Protein AF-A0A6A3G9U2-F1 (afdb_monomer_lite)

Foldseek 3Di:
DPDDFFFKWKWDFDDDPPPQKDFDIDIFTQDPNDTDGDIDGNVPDDDDDDDPVNGTDIDTQPPPHDDDDDPPPDPPPDD

pLDDT: mean 86.26, std 11.72, range [50.0, 96.62]

Radius of gyration: 15.45 Å; chains: 1; bounding box: 31×41×38 Å

Structure (mmCIF, N/CA/C/O backbone):
data_AF-A0A6A3G9U2-F1
#
_entry.id   AF-A0A6A3G9U2-F1
#
loop_
_atom_site.group_PDB
_atom_site.id
_atom_site.type_symbol
_atom_site.label_atom_id
_atom_site.label_alt_id
_atom_site.label_comp_id
_atom_site.label_asym_id
_atom_site.label_entity_id
_atom_site.label_seq_id
_atom_site.pdbx_PDB_ins_code
_atom_site.Cartn_x
_atom_site.Cartn_y
_atom_site.Cartn_z
_atom_site.occupancy
_atom_site.B_iso_or_equiv
_atom_site.auth_seq_id
_atom_site.auth_comp_id
_atom_site.auth_asym_id
_atom_site.auth_atom_id
_atom_site.pdbx_PDB_model_num
ATOM 1 N N . VAL A 1 1 ? -6.741 -7.744 1.116 1.00 84.62 1 VAL A N 1
ATOM 2 C CA . VAL A 1 1 ? -6.037 -7.541 2.410 1.00 84.62 1 VAL A CA 1
ATOM 3 C C . VAL A 1 1 ? -6.821 -8.286 3.473 1.00 84.62 1 VAL A C 1
ATOM 5 O O . VAL A 1 1 ? -7.816 -8.889 3.104 1.00 84.62 1 VAL A O 1
ATOM 8 N N . ASP A 1 2 ? -6.354 -8.347 4.715 1.00 89.88 2 ASP A N 1
ATOM 9 C CA . ASP A 1 2 ? -7.128 -8.961 5.801 1.00 89.88 2 ASP A CA 1
ATOM 10 C C . ASP A 1 2 ? -7.759 -7.838 6.633 1.00 89.88 2 ASP A C 1
ATOM 12 O O . ASP A 1 2 ? -7.162 -7.352 7.589 1.00 89.88 2 ASP A O 1
ATOM 16 N N . ALA A 1 3 ? -8.867 -7.299 6.123 1.00 91.94 3 ALA A N 1
ATOM 17 C CA . ALA A 1 3 ? -9.644 -6.207 6.706 1.00 91.94 3 ALA A CA 1
ATOM 18 C C . ALA A 1 3 ? -11.052 -6.208 6.092 1.00 91.94 3 ALA A C 1
ATOM 20 O O . ALA A 1 3 ? -11.247 -6.761 5.006 1.00 91.94 3 ALA A O 1
ATOM 21 N N . GLU A 1 4 ? -12.012 -5.599 6.785 1.00 93.88 4 GLU A N 1
ATOM 22 C CA . GLU A 1 4 ? -13.395 -5.494 6.319 1.00 93.88 4 GLU A CA 1
ATOM 23 C C . GLU A 1 4 ? -13.515 -4.552 5.110 1.00 93.88 4 GLU A C 1
ATOM 25 O O . GLU A 1 4 ? -12.731 -3.615 4.932 1.00 93.88 4 GLU A O 1
ATOM 30 N N . ASP A 1 5 ? -14.516 -4.797 4.265 1.00 96.06 5 ASP A N 1
ATOM 31 C CA . ASP A 1 5 ? -14.858 -3.878 3.181 1.00 96.06 5 ASP A CA 1
ATOM 32 C C . ASP A 1 5 ? -15.267 -2.515 3.753 1.00 96.06 5 ASP A C 1
ATOM 34 O O . ASP A 1 5 ? -16.025 -2.423 4.716 1.00 96.06 5 ASP A O 1
ATOM 38 N N . GLY A 1 6 ? -14.768 -1.440 3.142 1.00 94.38 6 GLY A N 1
ATOM 39 C CA . GLY A 1 6 ? -14.935 -0.079 3.651 1.00 94.38 6 GLY A CA 1
ATOM 40 C C . GLY A 1 6 ? -13.822 0.388 4.593 1.00 94.38 6 GLY A C 1
ATOM 41 O O . GLY A 1 6 ? -13.709 1.595 4.820 1.00 94.38 6 GLY A O 1
ATOM 42 N N . THR A 1 7 ? -12.946 -0.502 5.077 1.00 93.62 7 THR A N 1
ATOM 43 C CA . THR A 1 7 ? -11.762 -0.079 5.835 1.00 93.62 7 THR A CA 1
ATOM 44 C C . THR A 1 7 ? -10.842 0.774 4.958 1.00 93.62 7 THR A C 1
ATOM 46 O O . THR A 1 7 ? -10.456 0.374 3.858 1.00 93.62 7 THR A O 1
ATOM 49 N N . THR A 1 8 ? -10.444 1.945 5.457 1.00 93.44 8 THR A N 1
ATOM 50 C CA . THR A 1 8 ? -9.453 2.804 4.797 1.00 93.44 8 THR A CA 1
ATOM 51 C C . THR A 1 8 ? -8.070 2.546 5.372 1.00 93.44 8 THR A C 1
ATOM 53 O O . THR A 1 8 ? -7.887 2.431 6.583 1.00 93.44 8 THR A O 1
ATOM 56 N N . GLY A 1 9 ? -7.069 2.480 4.502 1.00 93.00 9 GLY A N 1
ATOM 57 C CA . GLY A 1 9 ? -5.697 2.281 4.933 1.00 93.00 9 GLY A CA 1
ATOM 58 C C . GLY A 1 9 ? -4.680 2.937 4.024 1.00 93.00 9 GLY A C 1
ATOM 59 O O . GLY A 1 9 ? -4.984 3.396 2.921 1.00 93.00 9 GLY A O 1
ATOM 60 N N . VAL A 1 10 ? -3.444 2.962 4.510 1.00 93.31 10 VAL A N 1
ATOM 61 C CA . VAL A 1 10 ? -2.293 3.480 3.778 1.00 93.31 10 VAL A CA 1
ATOM 62 C C . VAL A 1 10 ? -1.472 2.309 3.262 1.00 93.31 10 VAL A C 1
ATOM 64 O O . VAL A 1 10 ? -1.055 1.432 4.020 1.00 93.31 10 VAL A O 1
ATOM 67 N N . PHE A 1 11 ? -1.200 2.304 1.965 1.00 94.38 11 PHE A N 1
ATOM 68 C CA . PHE A 1 11 ? -0.171 1.465 1.382 1.00 94.38 11 PHE A CA 1
ATOM 69 C C . PHE A 1 11 ? 1.195 2.143 1.518 1.00 94.38 11 PHE A C 1
ATOM 71 O O . PHE A 1 11 ? 1.380 3.272 1.065 1.00 94.38 11 PHE A O 1
ATOM 78 N N . LEU A 1 12 ? 2.167 1.436 2.093 1.00 94.50 12 LEU A N 1
ATOM 79 C CA . LEU A 1 12 ? 3.561 1.855 2.190 1.00 94.50 12 LEU A CA 1
ATOM 80 C C . LEU A 1 12 ? 4.440 0.950 1.314 1.00 94.50 12 LEU A C 1
ATOM 82 O O . LEU A 1 12 ? 4.506 -0.260 1.566 1.00 94.50 12 LEU A O 1
ATOM 86 N N . PRO A 1 13 ? 5.134 1.499 0.301 1.00 95.50 13 PRO A N 1
ATOM 87 C CA . PRO A 1 13 ? 5.989 0.710 -0.570 1.00 95.50 13 PRO A CA 1
ATOM 88 C C . PRO A 1 13 ? 7.231 0.205 0.166 1.00 95.50 13 PRO A C 1
ATOM 90 O O . PRO A 1 13 ? 7.831 0.908 0.981 1.00 95.50 13 PRO A O 1
ATOM 93 N N . LYS A 1 14 ? 7.664 -1.012 -0.168 1.00 94.56 14 LYS A N 1
ATOM 94 C CA . LYS A 1 14 ? 8.976 -1.516 0.247 1.00 94.56 14 LYS A CA 1
ATOM 95 C C . LYS A 1 14 ? 10.070 -0.909 -0.635 1.00 94.56 14 LYS A C 1
ATOM 97 O O . LYS A 1 14 ? 9.832 -0.670 -1.822 1.00 94.56 14 LYS A O 1
ATOM 102 N N . PRO A 1 15 ? 11.290 -0.714 -0.104 1.00 90.06 15 PRO A N 1
ATOM 103 C CA . PRO A 1 15 ? 12.436 -0.375 -0.933 1.00 90.06 15 PRO A CA 1
ATOM 104 C C . PRO A 1 15 ? 12.588 -1.389 -2.070 1.00 90.06 15 PRO A C 1
ATOM 106 O O . PRO A 1 15 ? 12.664 -2.596 -1.839 1.00 90.06 15 PRO A O 1
ATOM 109 N N . THR A 1 16 ? 12.631 -0.893 -3.303 1.00 87.19 16 THR A N 1
ATOM 110 C CA . THR A 1 16 ? 12.781 -1.715 -4.505 1.00 87.19 16 THR A CA 1
ATOM 111 C C . THR A 1 16 ? 14.138 -1.463 -5.148 1.00 87.19 16 THR A C 1
ATOM 113 O O . THR A 1 16 ? 14.598 -0.327 -5.248 1.00 87.19 16 THR A O 1
ATOM 116 N N . SER A 1 17 ? 14.789 -2.527 -5.621 1.00 86.31 17 SER A N 1
ATOM 117 C CA . SER A 1 17 ? 15.993 -2.418 -6.452 1.00 86.31 17 SER A CA 1
ATOM 118 C C . SER A 1 17 ? 15.673 -2.054 -7.909 1.00 86.31 17 SER A C 1
ATOM 120 O O . SER A 1 17 ? 16.568 -1.657 -8.657 1.00 86.31 17 SER A O 1
ATOM 122 N N . LYS A 1 18 ? 14.399 -2.150 -8.323 1.00 88.81 18 LYS A N 1
ATOM 123 C CA . LYS A 1 18 ? 13.931 -1.804 -9.672 1.00 88.81 18 LYS A CA 1
ATOM 124 C C . LYS A 1 18 ? 13.686 -0.298 -9.783 1.00 88.81 18 LYS A C 1
ATOM 126 O O . LYS A 1 18 ? 12.569 0.165 -9.576 1.00 88.81 18 LYS A O 1
ATOM 131 N N . ARG A 1 19 ? 14.733 0.459 -10.128 1.00 86.81 19 ARG A N 1
ATOM 132 C CA . ARG A 1 19 ? 14.705 1.936 -10.232 1.00 86.81 19 ARG A CA 1
ATOM 133 C C . ARG A 1 19 ? 13.729 2.480 -11.282 1.00 86.81 19 ARG A C 1
ATOM 135 O O . ARG A 1 19 ? 13.338 3.635 -11.197 1.00 86.81 19 ARG A O 1
ATOM 142 N N . HIS A 1 20 ? 13.338 1.657 -12.253 1.00 91.75 20 HIS A N 1
ATOM 143 C CA . HIS A 1 20 ? 12.393 2.017 -13.311 1.00 91.75 20 HIS A CA 1
ATOM 144 C C . HIS A 1 20 ? 10.923 1.819 -12.936 1.00 91.75 20 HIS A C 1
ATOM 146 O O . HIS A 1 20 ? 10.046 2.120 -13.744 1.00 91.75 20 HIS A O 1
ATOM 152 N N . LEU A 1 21 ? 10.642 1.305 -11.736 1.00 92.56 21 LEU A N 1
ATOM 153 C CA . LEU A 1 21 ? 9.292 1.241 -11.192 1.00 92.56 21 LEU A CA 1
ATOM 154 C C . LEU A 1 21 ? 9.112 2.346 -10.154 1.00 92.56 21 LEU A C 1
ATOM 156 O O . LEU A 1 21 ? 9.770 2.346 -9.115 1.00 92.56 21 LEU A O 1
ATOM 160 N N . LEU A 1 22 ? 8.191 3.260 -10.431 1.00 92.94 22 LEU A N 1
ATOM 161 C CA . LEU A 1 22 ? 7.7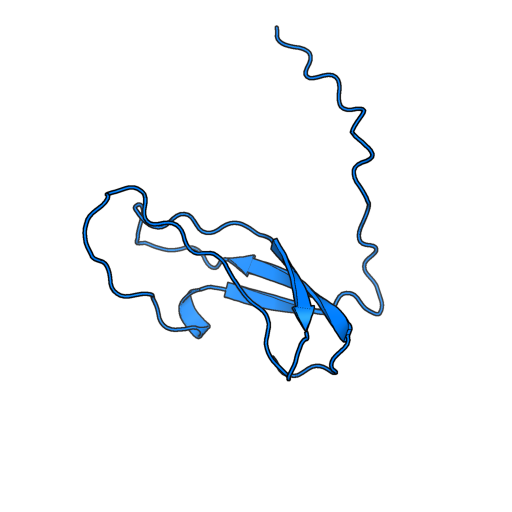29 4.253 -9.480 1.00 92.94 22 LEU A CA 1
ATOM 162 C C . LEU A 1 22 ? 6.553 3.671 -8.692 1.00 92.94 22 LEU A C 1
ATOM 164 O O . LEU A 1 22 ? 5.527 3.289 -9.261 1.00 92.94 22 LEU A O 1
ATOM 168 N N . ILE A 1 23 ? 6.726 3.615 -7.374 1.00 92.88 23 ILE A N 1
ATOM 169 C CA . ILE A 1 23 ? 5.708 3.190 -6.417 1.00 92.88 23 ILE A CA 1
ATOM 170 C C . ILE A 1 23 ? 5.690 4.229 -5.301 1.00 92.88 23 ILE A C 1
ATOM 172 O O . ILE A 1 23 ? 6.729 4.514 -4.707 1.00 92.88 23 ILE A O 1
ATOM 176 N N . ALA A 1 24 ? 4.521 4.801 -5.038 1.00 92.56 24 ALA A N 1
ATOM 177 C CA . ALA A 1 24 ? 4.334 5.826 -4.022 1.00 92.56 24 ALA A CA 1
ATOM 178 C C . ALA A 1 24 ? 3.434 5.309 -2.890 1.00 92.56 24 ALA A C 1
ATOM 180 O O . ALA A 1 24 ? 2.609 4.417 -3.120 1.00 92.56 24 ALA A O 1
ATOM 181 N N . PRO A 1 25 ? 3.56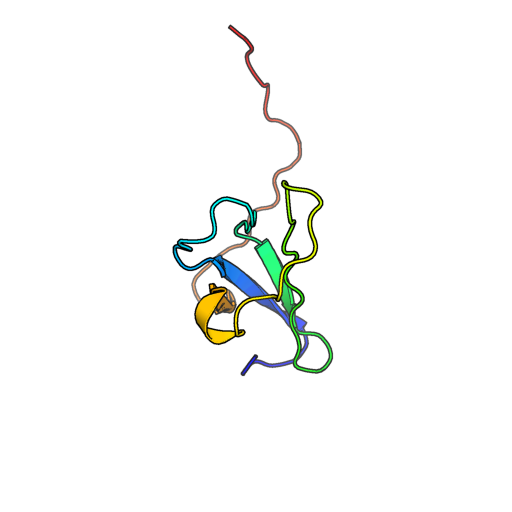0 5.869 -1.676 1.00 92.94 25 PRO A N 1
ATOM 182 C CA . PRO A 1 25 ? 2.535 5.713 -0.658 1.00 92.94 25 PRO A CA 1
ATOM 183 C C . PRO A 1 25 ? 1.177 6.197 -1.175 1.00 92.94 25 PRO A C 1
ATOM 185 O O . PRO A 1 25 ? 1.099 7.241 -1.821 1.00 92.94 25 PRO A O 1
ATOM 188 N N . THR A 1 26 ? 0.116 5.443 -0.902 1.00 92.56 26 THR A N 1
ATOM 189 C CA . THR A 1 26 ? -1.252 5.775 -1.336 1.00 92.56 26 THR A CA 1
ATOM 190 C C . THR A 1 26 ? -2.252 5.474 -0.230 1.00 92.56 26 THR A C 1
ATOM 192 O O . THR A 1 26 ? -2.009 4.600 0.600 1.00 92.56 26 THR A O 1
ATOM 195 N N . VAL A 1 27 ? -3.361 6.210 -0.208 1.00 92.19 27 VAL A N 1
ATOM 196 C CA . VAL A 1 27 ? -4.522 5.916 0.639 1.00 92.19 27 VAL A CA 1
ATOM 197 C C . VAL A 1 27 ? -5.569 5.265 -0.252 1.00 92.19 27 VAL A C 1
ATOM 199 O O . VAL A 1 27 ? -5.864 5.801 -1.319 1.00 92.19 27 VAL A O 1
ATOM 202 N N . ASP A 1 28 ? -6.099 4.120 0.167 1.00 93.56 28 ASP A N 1
ATOM 203 C CA . ASP A 1 28 ? -7.167 3.422 -0.550 1.00 93.56 28 ASP A CA 1
ATOM 204 C C . ASP A 1 28 ? -8.102 2.711 0.435 1.00 93.56 28 ASP A C 1
ATOM 206 O O . ASP A 1 28 ? -7.743 2.452 1.593 1.00 93.56 28 ASP A O 1
ATOM 210 N N . THR A 1 29 ? -9.298 2.384 -0.040 1.00 94.25 29 THR A N 1
ATOM 211 C CA . THR A 1 29 ? -10.353 1.733 0.736 1.00 94.25 29 THR A CA 1
ATOM 212 C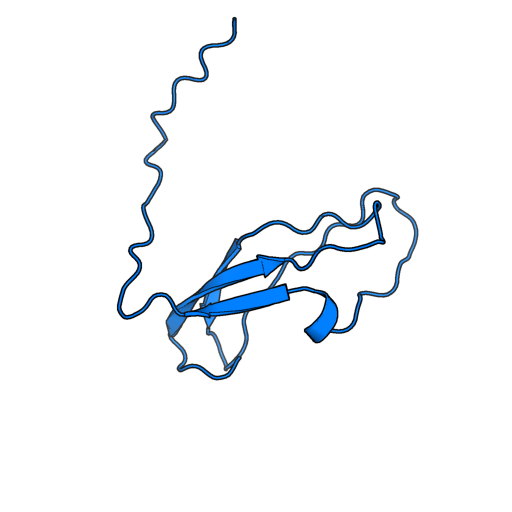 C . THR A 1 29 ? -10.549 0.305 0.246 1.00 94.25 29 THR A C 1
ATOM 214 O O . THR A 1 29 ? -10.571 0.047 -0.958 1.00 94.25 29 THR A O 1
ATOM 217 N N . VAL A 1 30 ? -10.703 -0.637 1.177 1.00 96.06 30 VAL A N 1
ATOM 218 C CA . VAL A 1 30 ? -10.977 -2.035 0.837 1.00 96.06 30 VAL A CA 1
ATOM 219 C C . VAL A 1 30 ? -12.317 -2.136 0.117 1.00 96.06 30 VAL A C 1
ATOM 221 O O . VAL A 1 30 ? -13.340 -1.654 0.608 1.00 96.06 30 VAL A O 1
ATOM 224 N N . LYS A 1 31 ? -12.301 -2.790 -1.042 1.00 96.62 31 LYS A N 1
ATOM 225 C CA . LYS A 1 31 ? -13.485 -3.114 -1.831 1.00 96.62 31 LYS A CA 1
ATOM 226 C C . LYS A 1 31 ? -13.387 -4.552 -2.321 1.00 96.62 31 LYS A C 1
ATOM 228 O O . LYS A 1 31 ? -12.400 -4.901 -2.973 1.00 96.62 31 LYS A O 1
ATOM 233 N N . ASP A 1 32 ? -14.392 -5.369 -2.017 1.00 95.69 32 ASP A N 1
ATOM 234 C CA . ASP A 1 32 ? -14.433 -6.793 -2.357 1.00 95.69 32 ASP A CA 1
ATOM 235 C C . ASP A 1 32 ? -13.184 -7.546 -1.837 1.00 95.69 32 ASP A C 1
ATOM 237 O O . ASP A 1 32 ? -12.575 -8.367 -2.529 1.00 95.69 32 ASP A O 1
ATOM 241 N N . GLY A 1 33 ? -12.726 -7.200 -0.628 1.00 93.62 33 GLY A N 1
ATOM 242 C CA . GLY A 1 33 ? -11.517 -7.733 0.007 1.00 93.62 33 GLY A CA 1
ATOM 243 C C . GLY A 1 33 ? -10.192 -7.281 -0.629 1.00 93.62 33 GLY A C 1
ATOM 244 O O . GLY A 1 33 ? -9.116 -7.769 -0.252 1.00 93.62 33 GLY A O 1
ATOM 245 N N . MET A 1 34 ? -10.218 -6.351 -1.588 1.00 93.56 34 MET A N 1
ATOM 246 C CA . MET A 1 34 ? -9.053 -5.893 -2.349 1.00 93.56 34 MET A CA 1
ATOM 247 C C . MET A 1 34 ? -8.743 -4.410 -2.112 1.00 93.56 34 MET A C 1
ATOM 249 O O . MET A 1 34 ? -9.627 -3.606 -1.855 1.00 93.56 34 MET A O 1
ATOM 253 N N . VAL A 1 35 ? -7.461 -4.058 -2.241 1.00 93.62 35 VAL A N 1
ATOM 254 C CA . VAL A 1 35 ? -6.976 -2.674 -2.367 1.00 93.62 35 VAL A CA 1
ATOM 255 C C . VAL A 1 35 ? -6.159 -2.577 -3.646 1.00 93.62 35 VAL A C 1
ATOM 257 O O . VAL A 1 35 ? -5.445 -3.527 -3.995 1.00 93.62 35 VAL A O 1
ATOM 260 N N . SER A 1 36 ? -6.268 -1.460 -4.354 1.00 92.31 36 SER A N 1
ATOM 261 C CA . SER A 1 36 ? -5.577 -1.247 -5.622 1.00 92.31 36 SER A CA 1
ATOM 262 C C . SER A 1 36 ? -4.332 -0.397 -5.410 1.00 92.31 36 SER A C 1
ATOM 264 O O . SER A 1 36 ? -4.371 0.661 -4.797 1.00 92.31 36 SER A O 1
ATOM 266 N N . VAL A 1 37 ? -3.202 -0.844 -5.957 1.00 91.19 37 VAL A N 1
ATOM 267 C CA . VAL A 1 37 ? -1.944 -0.089 -5.919 1.00 91.19 37 VAL A CA 1
ATOM 268 C C . VAL A 1 37 ? -1.487 0.168 -7.343 1.00 91.19 37 VAL A C 1
ATOM 270 O O . VAL A 1 37 ? -1.351 -0.761 -8.142 1.00 91.19 37 VAL A O 1
ATOM 273 N N . VAL A 1 38 ? -1.222 1.433 -7.657 1.00 90.19 38 VAL A N 1
ATOM 274 C CA . VAL A 1 38 ? -0.693 1.832 -8.962 1.00 90.19 38 VAL A CA 1
ATOM 275 C C . VAL A 1 38 ? 0.830 1.714 -8.948 1.00 90.19 38 VAL A C 1
ATOM 277 O O . VAL A 1 38 ? 1.506 2.289 -8.097 1.00 90.19 38 VAL A O 1
ATOM 280 N N . VAL A 1 39 ? 1.373 0.980 -9.920 1.00 91.88 39 VAL A N 1
ATOM 281 C CA . VAL A 1 39 ? 2.815 0.874 -10.174 1.00 91.88 39 VAL A CA 1
ATOM 282 C C . VAL A 1 39 ? 3.086 1.418 -11.567 1.00 91.88 39 VAL A C 1
ATOM 284 O O . VAL A 1 39 ? 2.591 0.870 -12.553 1.00 91.88 39 VAL A O 1
ATOM 287 N N . LEU A 1 40 ? 3.878 2.485 -11.655 1.00 91.88 40 LEU A N 1
ATOM 288 C CA . LEU A 1 40 ? 4.232 3.101 -12.929 1.00 91.88 40 LEU A CA 1
ATOM 289 C C . LEU A 1 40 ? 5.611 2.621 -13.378 1.00 91.88 40 LEU A C 1
ATOM 291 O O . LEU A 1 40 ? 6.577 2.684 -12.626 1.00 91.88 40 LEU A O 1
ATOM 295 N N . ASN A 1 41 ? 5.716 2.180 -14.627 1.00 92.38 41 ASN A N 1
ATOM 296 C CA . ASN A 1 41 ? 6.999 1.904 -15.258 1.00 92.38 41 ASN A CA 1
ATOM 297 C C . ASN A 1 41 ? 7.445 3.122 -16.071 1.00 92.38 41 ASN A C 1
ATOM 299 O O . ASN A 1 41 ? 6.771 3.499 -17.028 1.00 92.38 41 ASN A O 1
ATOM 303 N N . VAL A 1 42 ? 8.576 3.720 -15.699 1.00 93.38 42 VAL A N 1
ATOM 304 C CA . VAL A 1 42 ? 9.072 4.965 -16.310 1.00 93.38 42 VAL A CA 1
ATOM 305 C C . VAL A 1 42 ? 9.997 4.742 -17.511 1.00 93.38 42 VAL A C 1
ATOM 307 O O . VAL A 1 42 ? 10.327 5.693 -18.207 1.00 93.38 42 VAL A O 1
ATOM 310 N N . GLU A 1 43 ? 10.403 3.501 -17.791 1.00 89.56 43 GLU A N 1
ATOM 311 C CA . GLU A 1 43 ? 11.327 3.179 -18.892 1.00 89.56 43 GLU A CA 1
ATOM 312 C C . GLU A 1 43 ? 10.620 2.678 -20.163 1.00 89.56 43 GLU A C 1
ATOM 314 O O . GLU A 1 43 ? 11.285 2.299 -21.125 1.00 89.56 43 GLU A O 1
ATOM 319 N N . GLY A 1 44 ? 9.282 2.628 -20.190 1.00 80.62 44 GLY A N 1
ATOM 320 C CA . GLY A 1 44 ? 8.478 2.266 -21.374 1.00 80.62 44 GLY A CA 1
ATOM 321 C C . GLY A 1 44 ? 8.635 0.820 -21.878 1.00 80.62 44 GLY A C 1
ATOM 322 O O . GLY A 1 44 ? 7.849 0.357 -22.702 1.00 80.62 44 GLY A O 1
ATOM 323 N N . ARG A 1 45 ? 9.620 0.073 -21.372 1.00 86.56 45 ARG A N 1
ATOM 324 C CA . ARG A 1 45 ? 9.823 -1.351 -21.652 1.00 86.56 45 ARG A CA 1
ATOM 325 C C . ARG A 1 45 ? 8.839 -2.216 -20.876 1.00 86.56 45 ARG A C 1
ATOM 327 O O . ARG A 1 45 ? 8.420 -1.872 -19.776 1.00 86.56 45 ARG A O 1
ATOM 334 N N . ARG A 1 46 ? 8.522 -3.397 -21.403 1.00 89.19 46 ARG A N 1
ATOM 335 C CA . ARG A 1 46 ? 7.712 -4.382 -20.677 1.00 89.19 46 ARG A CA 1
ATOM 336 C C . ARG A 1 46 ? 8.490 -4.916 -19.471 1.00 89.19 46 ARG A C 1
ATOM 338 O O . ARG A 1 46 ? 9.608 -5.392 -19.619 1.00 89.19 46 ARG A O 1
ATOM 345 N N . GLU A 1 47 ? 7.863 -4.886 -18.301 1.00 88.25 47 GLU A N 1
ATOM 346 C CA . GLU A 1 47 ? 8.419 -5.387 -17.042 1.00 88.25 47 GLU A CA 1
ATOM 347 C C . GLU A 1 47 ? 7.376 -6.265 -16.348 1.00 88.25 47 GLU A C 1
ATOM 349 O O . GLU A 1 47 ? 6.179 -5.972 -16.390 1.00 88.25 47 GLU A O 1
ATOM 354 N N . LYS A 1 48 ? 7.819 -7.341 -15.690 1.00 90.81 48 LYS A N 1
ATOM 355 C CA . LYS A 1 48 ? 6.933 -8.130 -14.833 1.00 90.81 48 LYS A CA 1
ATOM 356 C C . LYS A 1 48 ? 6.804 -7.443 -13.474 1.00 90.81 48 LYS A C 1
ATOM 358 O O . LYS A 1 48 ? 7.814 -7.159 -12.819 1.00 90.81 48 LYS A O 1
ATOM 363 N N . LEU A 1 49 ? 5.564 -7.237 -13.032 1.00 90.38 49 LEU A N 1
ATOM 364 C CA . LEU A 1 49 ? 5.305 -6.720 -11.693 1.00 90.38 49 LEU A CA 1
ATOM 365 C C . LEU A 1 49 ? 5.947 -7.631 -10.631 1.00 90.38 49 LEU A C 1
ATOM 367 O O . LEU A 1 49 ? 5.886 -8.861 -10.761 1.00 90.38 49 LEU A O 1
ATOM 371 N N . PRO A 1 50 ? 6.591 -7.049 -9.602 1.00 90.50 50 PRO A N 1
ATOM 372 C CA . PRO A 1 50 ? 7.021 -7.799 -8.429 1.00 90.50 50 PRO A CA 1
ATOM 373 C C . PRO A 1 50 ? 5.857 -8.567 -7.791 1.00 90.50 50 PRO A C 1
ATOM 375 O O . PRO A 1 50 ? 4.692 -8.203 -7.954 1.00 90.50 50 PRO A O 1
ATOM 378 N N . ALA A 1 51 ? 6.182 -9.617 -7.036 1.00 92.19 51 ALA A N 1
ATOM 379 C CA . ALA A 1 51 ? 5.196 -10.282 -6.191 1.00 92.19 51 ALA A CA 1
ATOM 380 C C . ALA A 1 51 ? 4.608 -9.287 -5.178 1.00 92.19 51 ALA A C 1
ATOM 382 O O . ALA A 1 51 ? 5.280 -8.331 -4.779 1.00 92.19 51 ALA A O 1
ATOM 383 N N . ARG A 1 52 ? 3.364 -9.514 -4.748 1.00 89.38 52 ARG A N 1
ATOM 384 C CA . ARG A 1 52 ? 2.631 -8.600 -3.861 1.00 89.38 52 ARG A CA 1
ATOM 385 C C . ARG A 1 52 ? 3.415 -8.291 -2.583 1.00 89.38 52 ARG A C 1
ATOM 387 O O . ARG A 1 52 ? 3.486 -7.139 -2.171 1.00 89.38 52 ARG A O 1
ATOM 394 N N . GLU A 1 53 ? 4.070 -9.295 -2.010 1.00 90.06 53 GLU A N 1
ATOM 395 C CA . GLU A 1 53 ? 4.864 -9.198 -0.781 1.00 90.06 53 GLU A CA 1
ATOM 396 C C . GLU A 1 53 ? 6.098 -8.302 -0.954 1.00 90.06 53 GLU A C 1
ATOM 398 O O . GLU A 1 53 ? 6.625 -7.781 0.030 1.00 90.06 53 GLU A O 1
ATOM 403 N N . ALA A 1 54 ? 6.567 -8.123 -2.191 1.00 91.44 54 ALA A N 1
ATOM 404 C CA . ALA A 1 54 ? 7.695 -7.266 -2.536 1.00 91.44 54 ALA A CA 1
ATOM 405 C C . ALA A 1 54 ? 7.276 -5.823 -2.864 1.00 91.44 54 ALA A C 1
ATOM 407 O O . ALA A 1 54 ? 8.142 -4.955 -2.918 1.00 91.44 54 ALA A O 1
ATOM 408 N N . LEU A 1 55 ? 5.982 -5.553 -3.081 1.00 92.69 55 LEU A N 1
ATOM 409 C CA . LEU A 1 55 ? 5.494 -4.208 -3.399 1.00 92.69 55 LEU A CA 1
ATOM 410 C C . LEU A 1 55 ? 5.446 -3.318 -2.159 1.00 92.69 55 LEU A C 1
ATOM 412 O O . LEU A 1 55 ? 5.909 -2.182 -2.198 1.00 92.69 55 LEU A O 1
ATOM 416 N N . GLY A 1 56 ? 4.888 -3.819 -1.060 1.00 94.06 56 GLY A N 1
ATOM 417 C CA . GLY A 1 56 ? 4.645 -3.006 0.124 1.00 94.06 56 GLY A CA 1
ATOM 418 C C . GLY A 1 56 ? 3.703 -3.660 1.119 1.00 94.06 56 GLY A C 1
ATOM 419 O O . GLY A 1 56 ? 3.366 -4.839 0.998 1.00 94.06 56 GLY A O 1
ATOM 420 N N . THR A 1 57 ? 3.278 -2.864 2.090 1.00 93.75 57 THR A N 1
ATOM 421 C CA . THR A 1 57 ? 2.336 -3.257 3.139 1.00 93.75 57 THR A CA 1
ATOM 422 C C . THR A 1 57 ? 1.163 -2.292 3.125 1.00 93.75 57 THR A C 1
ATOM 424 O O . THR A 1 57 ? 1.367 -1.089 3.018 1.00 93.75 57 THR A O 1
ATOM 427 N N . TRP A 1 58 ? -0.054 -2.811 3.244 1.00 93.75 58 TRP A N 1
ATOM 428 C CA . TRP A 1 58 ? -1.237 -1.992 3.495 1.00 93.75 58 TRP A CA 1
ATOM 429 C C . TRP A 1 58 ? -1.567 -2.041 4.987 1.00 93.75 58 TRP A C 1
ATOM 431 O O . TRP A 1 58 ? -1.522 -3.121 5.581 1.00 93.75 58 TRP A O 1
ATOM 441 N N . ILE A 1 59 ? -1.836 -0.880 5.578 1.00 92.56 59 ILE A N 1
ATOM 442 C CA . ILE A 1 59 ? -2.017 -0.695 7.019 1.00 92.56 59 ILE A CA 1
ATOM 443 C C . ILE A 1 59 ? -3.363 0.017 7.238 1.00 92.56 59 ILE A C 1
ATOM 445 O O . ILE A 1 59 ? -3.512 1.133 6.731 1.00 92.56 59 ILE A O 1
ATOM 449 N N . PRO A 1 60 ? -4.333 -0.589 7.953 1.00 92.44 60 PRO A N 1
ATOM 450 C CA . PRO A 1 60 ? -5.611 0.055 8.260 1.00 92.44 60 PRO A CA 1
ATOM 451 C C . PRO A 1 60 ? -5.405 1.260 9.187 1.00 92.44 60 PRO A C 1
ATOM 453 O O . PRO A 1 60 ? -4.435 1.309 9.9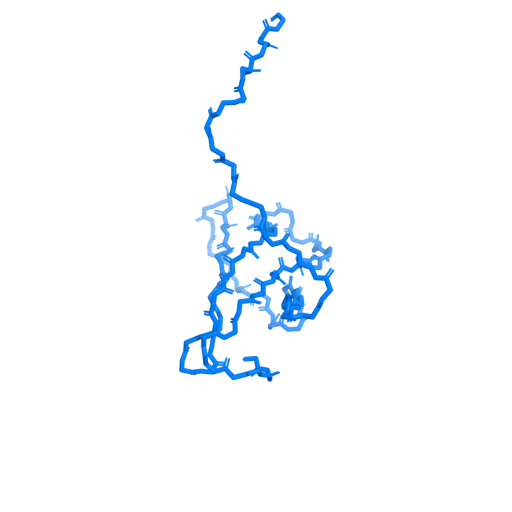48 1.00 92.44 60 PRO A O 1
ATOM 456 N N . THR A 1 61 ? -6.300 2.244 9.119 1.00 89.44 61 THR A N 1
ATOM 457 C CA . THR A 1 61 ? -6.151 3.528 9.842 1.00 89.44 61 THR A CA 1
ATOM 458 C C . THR A 1 61 ? -7.079 3.675 11.050 1.00 89.44 61 THR A C 1
ATOM 460 O O . THR A 1 61 ? -7.012 4.661 11.772 1.00 89.44 61 THR A O 1
ATOM 463 N N . ASP A 1 62 ? -7.875 2.649 11.326 1.00 75.00 62 ASP A N 1
ATOM 464 C CA . ASP A 1 62 ? -9.190 2.745 11.966 1.00 75.00 62 ASP A CA 1
ATOM 465 C C . ASP A 1 62 ? -9.184 3.021 13.484 1.00 75.00 62 ASP A C 1
ATOM 467 O O . ASP A 1 62 ? -10.249 3.227 14.062 1.00 75.00 62 ASP A O 1
ATOM 471 N N . ALA A 1 63 ? -8.018 3.036 14.143 1.00 63.09 63 ALA A N 1
ATOM 472 C CA . ALA A 1 63 ? -7.922 3.186 15.603 1.00 63.09 63 ALA A CA 1
ATOM 473 C C . ALA A 1 63 ? -7.094 4.399 16.067 1.00 63.09 63 ALA A C 1
ATOM 475 O O . ALA A 1 63 ? -7.546 5.139 16.936 1.00 63.09 63 ALA A O 1
ATOM 476 N N . ASP A 1 64 ? -5.920 4.640 15.471 1.00 72.06 64 ASP A N 1
ATOM 477 C CA . ASP A 1 64 ? -4.935 5.598 16.011 1.00 72.06 64 ASP A CA 1
ATOM 478 C C . ASP A 1 64 ? -4.464 6.655 14.996 1.00 72.06 64 ASP A C 1
ATOM 480 O O . ASP A 1 64 ? -3.650 7.521 15.324 1.00 72.06 64 ASP A O 1
ATOM 484 N N . MET A 1 65 ? -4.933 6.590 13.745 1.00 79.81 65 MET A N 1
ATOM 485 C CA . MET A 1 65 ? -4.446 7.439 12.655 1.00 79.81 65 MET A CA 1
ATOM 486 C C . MET A 1 65 ? -5.585 8.228 12.010 1.00 79.81 65 MET A C 1
ATOM 488 O O . MET A 1 65 ? -6.581 7.669 11.571 1.00 79.81 65 MET A O 1
ATOM 492 N N . ALA A 1 66 ? -5.412 9.545 11.894 1.00 80.12 66 ALA A N 1
ATOM 493 C CA . ALA A 1 66 ? -6.334 10.404 11.158 1.00 80.12 66 ALA A CA 1
ATOM 494 C C . ALA A 1 66 ? -5.804 10.672 9.742 1.00 80.12 66 AL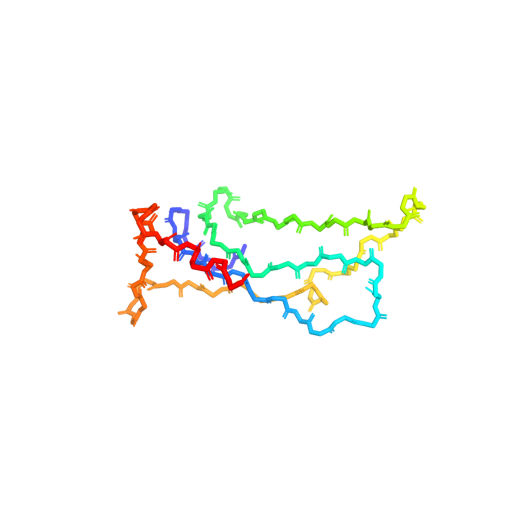A A C 1
ATOM 496 O O . ALA A 1 66 ? -4.702 11.199 9.575 1.00 80.12 66 ALA A O 1
ATOM 497 N N . ILE A 1 67 ? -6.604 10.359 8.718 1.00 81.62 67 ILE A N 1
ATOM 498 C CA . ILE A 1 67 ? -6.343 10.812 7.346 1.00 81.62 67 ILE A CA 1
ATOM 499 C C . ILE A 1 67 ? -6.751 12.281 7.234 1.00 81.62 67 ILE A C 1
ATOM 501 O O . ILE A 1 67 ? -7.924 12.631 7.363 1.00 81.62 67 ILE A O 1
ATOM 505 N N . LEU A 1 68 ? -5.772 13.152 6.994 1.00 84.00 68 LEU A N 1
ATOM 506 C CA . LEU A 1 68 ? -6.002 14.583 6.819 1.00 84.00 68 LEU A CA 1
ATOM 507 C C . LEU A 1 68 ? -6.290 14.893 5.349 1.00 84.00 68 LEU A C 1
ATOM 509 O O . LEU A 1 68 ? -5.547 14.485 4.458 1.00 84.00 68 LEU A O 1
ATOM 513 N N . SER A 1 69 ? -7.354 15.654 5.101 1.00 78.00 69 SER A N 1
ATOM 514 C CA . SER A 1 69 ? -7.634 16.199 3.772 1.00 78.00 69 SER A CA 1
ATOM 515 C C . SER A 1 69 ? -6.783 17.448 3.545 1.00 78.00 69 SER A C 1
ATOM 517 O O . SER A 1 69 ? -6.845 18.402 4.320 1.00 78.00 69 SER A O 1
ATOM 519 N N . LEU A 1 70 ? -5.972 17.446 2.487 1.00 75.56 70 LEU A N 1
ATOM 520 C CA . LEU A 1 70 ? -5.262 18.639 2.029 1.00 75.56 70 LEU A CA 1
ATOM 521 C C . LEU A 1 70 ? -6.241 19.521 1.254 1.00 75.56 70 LEU A C 1
ATOM 523 O O . LEU A 1 70 ? -6.529 19.277 0.084 1.00 75.56 70 LEU A O 1
ATOM 527 N N . ASN A 1 71 ? -6.745 20.562 1.909 1.00 70.62 71 ASN A N 1
ATOM 528 C CA . ASN A 1 71 ? -7.677 21.519 1.318 1.00 70.62 71 ASN A CA 1
ATOM 529 C C . ASN A 1 71 ? -6.953 22.545 0.433 1.00 70.62 71 ASN A C 1
ATOM 531 O O . ASN A 1 71 ? -7.094 23.729 0.679 1.00 70.62 71 ASN A O 1
ATOM 535 N N . GLY A 1 72 ? -6.152 22.120 -0.550 1.00 61.50 72 GLY A N 1
ATOM 536 C CA . GLY A 1 72 ? -5.643 22.943 -1.668 1.00 61.50 72 GLY A CA 1
ATOM 537 C C . GLY A 1 72 ? -4.843 24.234 -1.380 1.00 61.50 72 GLY A C 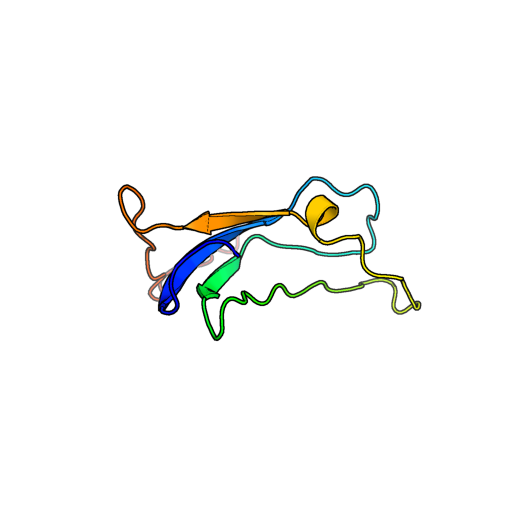1
ATOM 538 O O . GLY A 1 72 ? -4.217 24.755 -2.297 1.00 61.50 72 GLY A O 1
ATOM 539 N N . GLU A 1 73 ? -4.806 24.751 -0.154 1.00 58.78 73 GLU A N 1
ATOM 540 C CA . GLU A 1 73 ? -4.112 25.974 0.250 1.00 58.78 73 GLU A CA 1
ATOM 541 C C . GLU A 1 73 ? -2.686 25.638 0.675 1.00 58.78 73 GLU A C 1
ATOM 543 O O . GLU A 1 73 ? -2.291 25.747 1.833 1.00 58.78 73 GLU A O 1
ATOM 548 N N . THR A 1 74 ? -1.880 25.194 -0.280 1.00 59.28 74 THR A N 1
ATOM 549 C CA . THR A 1 74 ? -0.430 25.244 -0.119 1.00 59.28 74 THR A CA 1
ATOM 550 C C . THR A 1 74 ? 0.098 26.201 -1.169 1.00 59.28 74 THR A C 1
ATOM 552 O O . THR A 1 74 ? 0.244 25.826 -2.333 1.00 59.28 74 THR A O 1
ATOM 555 N N . GLU A 1 75 ? 0.362 27.451 -0.775 1.00 58.66 75 GLU A N 1
ATOM 556 C CA . GLU A 1 75 ? 1.208 28.345 -1.564 1.00 58.66 75 GLU A CA 1
ATOM 557 C C . GLU A 1 75 ? 2.555 27.645 -1.768 1.00 58.66 75 GLU A C 1
ATOM 559 O O . GLU A 1 75 ? 3.387 27.560 -0.861 1.00 58.66 75 GLU A O 1
ATOM 564 N N . LEU A 1 76 ? 2.782 27.140 -2.978 1.00 55.66 76 LEU A N 1
ATOM 565 C CA . LEU A 1 76 ? 4.123 26.860 -3.456 1.00 55.66 76 LEU A CA 1
ATOM 566 C C . LEU A 1 76 ? 4.815 28.217 -3.584 1.00 55.66 76 LEU A C 1
ATOM 568 O O . LEU A 1 76 ? 4.728 28.871 -4.620 1.00 55.66 76 LEU A O 1
ATOM 572 N N . ARG A 1 77 ? 5.481 28.673 -2.520 1.00 52.22 77 ARG A N 1
ATOM 573 C CA . ARG A 1 77 ? 6.454 29.758 -2.642 1.00 52.22 77 ARG A CA 1
ATOM 574 C C . ARG A 1 77 ? 7.613 29.239 -3.486 1.00 52.22 77 ARG A C 1
ATOM 576 O O . ARG A 1 77 ? 8.544 28.628 -2.970 1.00 52.22 77 ARG A O 1
ATOM 583 N N . SER A 1 78 ? 7.517 29.447 -4.796 1.00 58.03 78 SER A N 1
ATOM 584 C CA . SER A 1 78 ? 8.658 29.393 -5.700 1.00 58.03 78 SER A CA 1
ATOM 585 C C . SER A 1 78 ? 9.617 30.515 -5.302 1.00 58.03 78 SER A C 1
ATOM 587 O O . SER A 1 78 ? 9.228 31.686 -5.324 1.00 58.03 78 SER A O 1
ATOM 589 N N . GLY A 1 79 ? 10.821 30.136 -4.874 1.00 50.00 79 GLY A N 1
ATOM 590 C CA . GLY A 1 79 ? 11.964 31.045 -4.787 1.00 50.00 79 GLY A CA 1
ATOM 591 C C . GLY A 1 79 ? 12.527 31.392 -6.157 1.00 50.00 79 GLY A C 1
ATOM 592 O O . GLY A 1 79 ? 12.148 30.718 -7.143 1.00 50.00 79 GLY A O 1
#

Sequence (79 aa):
VDAEDGTTGVFLPKPTSKRHLLIAPTVDTVKDGMVSVVVLNVEGRREKLPAREALGTWIPTDADMAILSLNGETELRSG

Organism: NCBI:txid129364

Secondary structure (DSSP, 8-state):
--S-TT-EEEEEEPP-S-TTEE---EEEE-BTTB-----EESS-S--PPPPHHHHEEEEE-TTT-------S-------